Protein AF-A0A353GPU0-F1 (afdb_monomer_lite)

Secondary structure (DSSP, 8-state):
---GGG-EE-HHHHHHHHT--HHHHHHHHHTT-S--EEETTEEEEEHHHHHHHHHHHH----EEEEE-S-HHHHHHHHHHHTTTSEEEEESSHHHHHHHHHHS--SEEEE-S--SSS-HHHHHHHHHHTT----EEEEE----HHHHHHHHHTT-SEEEESS--

Foldseek 3Di:
DPPLQFDKDFLVVLCVVVVHDSVVSVVCVVVVNADWDQDPNTIIDGPNSRVVSVVVVVADAWEEEEEALDVVVLVVVCVVRVVRYHYDYDNALVVVVVDVVVDDGQEYEFEQDGPHDGRVVSVCVVVVVVRPHAYEYEYQDPPPVVVVVVVVVPHPYYHHPPDD

Structure (mmCIF, N/CA/C/O backbone):
data_AF-A0A353GPU0-F1
#
_entry.id   AF-A0A353GPU0-F1
#
loop_
_atom_site.group_PDB
_atom_site.id
_atom_site.type_symbol
_atom_site.label_atom_id
_atom_site.label_alt_id
_atom_site.label_comp_id
_atom_site.label_asym_id
_atom_site.label_entity_id
_atom_site.label_seq_id
_atom_site.pdbx_PDB_ins_code
_atom_site.Cartn_x
_atom_site.Cartn_y
_atom_site.Cartn_z
_atom_site.occupancy
_atom_site.B_iso_or_equiv
_atom_site.auth_seq_id
_atom_site.auth_comp_id
_atom_site.auth_asym_id
_atom_site.auth_atom_id
_atom_site.pdbx_PDB_model_num
ATOM 1 N N . MET A 1 1 ? 23.948 20.623 -24.500 1.00 37.56 1 MET A N 1
ATOM 2 C CA . MET A 1 1 ? 23.689 19.651 -23.417 1.00 37.56 1 MET A CA 1
ATOM 3 C C . MET A 1 1 ? 22.818 18.553 -24.000 1.00 37.56 1 MET A C 1
ATOM 5 O O . MET A 1 1 ? 21.686 18.833 -24.366 1.00 37.56 1 MET A O 1
ATOM 9 N N . VAL A 1 2 ? 23.381 17.366 -24.234 1.00 45.00 2 VAL A N 1
ATOM 10 C CA . VAL A 1 2 ? 22.647 16.237 -24.825 1.00 45.00 2 VAL A CA 1
ATOM 11 C C . VAL A 1 2 ? 21.675 15.715 -23.767 1.00 45.00 2 VAL A C 1
ATOM 13 O O . VAL A 1 2 ? 22.082 15.473 -22.635 1.00 45.00 2 VAL A O 1
ATOM 16 N N . ASN A 1 3 ? 20.392 15.611 -24.113 1.00 48.47 3 ASN A N 1
ATOM 17 C CA . ASN A 1 3 ? 19.339 15.127 -23.222 1.00 48.47 3 ASN A CA 1
ATOM 18 C C . ASN A 1 3 ? 19.666 13.684 -22.790 1.00 48.47 3 ASN A C 1
ATOM 20 O O . ASN A 1 3 ? 19.485 12.752 -23.574 1.00 48.47 3 ASN A O 1
ATOM 24 N N . ALA A 1 4 ? 20.139 13.492 -21.554 1.00 55.22 4 ALA A N 1
ATOM 25 C CA . ALA A 1 4 ? 20.464 12.176 -20.984 1.00 55.22 4 ALA A CA 1
ATOM 26 C C . ALA A 1 4 ? 19.258 11.208 -20.962 1.00 55.22 4 ALA A C 1
ATOM 28 O O . ALA A 1 4 ? 19.411 10.004 -20.795 1.00 55.22 4 ALA A O 1
ATOM 29 N N . SER A 1 5 ? 18.050 11.729 -21.187 1.00 58.12 5 SER A N 1
ATOM 30 C CA . SER A 1 5 ? 16.778 11.005 -21.227 1.00 58.12 5 SER A CA 1
ATOM 31 C C . SER A 1 5 ? 16.620 10.046 -22.416 1.00 58.12 5 SER A C 1
ATOM 33 O O . SER A 1 5 ? 15.720 9.214 -22.390 1.00 58.12 5 SER A O 1
ATOM 35 N N . ASN A 1 6 ? 17.451 10.152 -23.462 1.00 72.44 6 ASN A N 1
ATOM 36 C CA . ASN A 1 6 ? 17.304 9.366 -24.698 1.00 72.44 6 ASN A CA 1
ATOM 37 C C . ASN A 1 6 ? 18.491 8.425 -24.970 1.00 72.44 6 ASN A C 1
ATOM 39 O O . ASN A 1 6 ? 18.752 8.053 -26.114 1.00 72.44 6 ASN A O 1
ATOM 43 N N . GLU A 1 7 ? 19.235 8.076 -23.922 1.00 90.44 7 GLU A N 1
ATOM 44 C CA . GLU A 1 7 ? 20.365 7.154 -23.996 1.00 90.44 7 GLU A CA 1
ATOM 45 C C . GLU A 1 7 ? 19.890 5.747 -24.408 1.00 90.44 7 GLU A C 1
ATOM 47 O O . GLU A 1 7 ? 18.952 5.190 -23.824 1.00 90.44 7 GLU A O 1
ATOM 52 N N . ILE A 1 8 ? 20.517 5.188 -25.447 1.00 94.38 8 ILE A N 1
ATOM 53 C CA . ILE 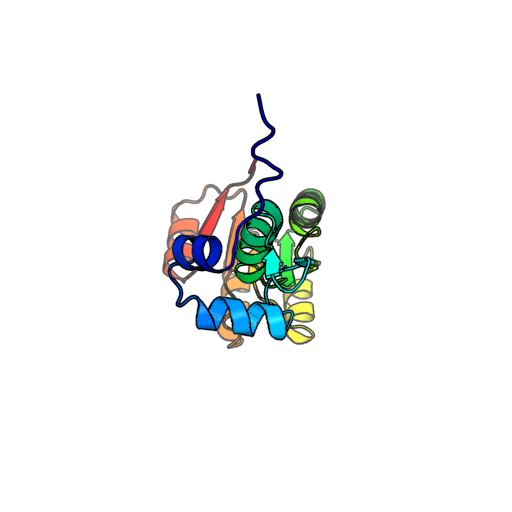A 1 8 ? 20.201 3.859 -25.976 1.00 94.38 8 ILE A CA 1
ATOM 54 C C . ILE A 1 8 ? 21.342 2.911 -25.624 1.00 94.38 8 ILE A C 1
ATOM 56 O O . ILE A 1 8 ? 22.460 3.082 -26.101 1.00 94.38 8 ILE A O 1
ATOM 60 N N . TRP A 1 9 ? 21.020 1.873 -24.864 1.00 96.62 9 TRP A N 1
ATOM 61 C CA . TRP A 1 9 ? 21.943 0.835 -24.440 1.00 96.62 9 TRP A CA 1
ATOM 62 C C . TRP A 1 9 ? 21.914 -0.396 -25.347 1.00 96.62 9 TRP A C 1
ATOM 64 O O . TRP A 1 9 ? 20.924 -0.724 -26.016 1.00 96.62 9 TRP A O 1
ATOM 74 N N . THR A 1 10 ? 23.034 -1.101 -25.340 1.00 96.56 10 THR A N 1
ATOM 75 C CA . THR A 1 10 ? 23.250 -2.439 -25.880 1.00 96.56 10 THR A CA 1
ATOM 76 C C . THR A 1 10 ? 22.887 -3.511 -24.850 1.00 96.56 10 THR A C 1
ATOM 78 O O . THR A 1 10 ? 22.652 -3.235 -23.676 1.00 96.56 10 THR A O 1
ATOM 81 N N . VAL A 1 11 ? 22.873 -4.774 -25.286 1.00 96.81 11 VAL A N 1
ATOM 82 C CA . VAL A 1 11 ? 22.657 -5.928 -24.395 1.00 96.81 11 VAL A CA 1
ATOM 83 C C . VAL A 1 11 ? 23.675 -5.953 -23.248 1.00 96.81 11 VAL A C 1
ATOM 85 O O . VAL A 1 11 ? 23.296 -6.262 -22.123 1.00 96.81 11 VAL A O 1
ATOM 88 N N . ASN A 1 12 ? 24.942 -5.618 -23.519 1.00 96.94 12 ASN A N 1
ATOM 89 C CA . ASN A 1 12 ? 26.010 -5.664 -22.518 1.00 96.94 12 ASN A CA 1
ATOM 90 C C . ASN A 1 12 ? 25.869 -4.551 -21.475 1.00 96.94 12 ASN A C 1
ATOM 92 O O . ASN A 1 12 ? 26.004 -4.827 -20.291 1.00 96.94 12 ASN A O 1
ATOM 96 N N . GLU A 1 13 ? 25.526 -3.331 -21.890 1.00 97.38 13 GLU A N 1
ATOM 97 C CA . GLU A 1 13 ? 25.324 -2.205 -20.964 1.00 97.38 13 GLU A CA 1
ATOM 98 C C . GLU A 1 13 ? 24.108 -2.435 -20.056 1.00 97.38 13 GLU A C 1
ATOM 100 O O . GLU A 1 13 ? 24.180 -2.212 -18.851 1.00 97.38 13 GLU A O 1
ATOM 105 N N . VAL A 1 14 ? 23.006 -2.977 -20.595 1.00 96.44 14 VAL A N 1
ATOM 106 C CA . VAL A 1 14 ? 21.859 -3.395 -19.768 1.00 96.44 14 VAL A CA 1
ATOM 107 C C . VAL A 1 14 ? 22.252 -4.522 -18.814 1.00 96.44 14 VAL A C 1
ATOM 109 O O . VAL A 1 14 ? 21.833 -4.524 -17.660 1.00 96.44 14 VAL A O 1
ATOM 112 N N . ALA A 1 15 ? 23.047 -5.488 -19.275 1.00 97.00 15 ALA A N 1
ATOM 113 C CA . ALA A 1 15 ? 23.511 -6.594 -18.445 1.00 97.00 15 ALA A CA 1
ATOM 114 C C . ALA A 1 15 ? 24.381 -6.106 -17.280 1.00 97.00 15 ALA A C 1
ATOM 116 O O . ALA A 1 15 ? 24.182 -6.543 -16.149 1.00 97.00 15 ALA A O 1
ATOM 117 N N . GLU A 1 16 ? 25.286 -5.165 -17.535 1.00 96.81 16 GLU A N 1
ATOM 118 C CA . GLU A 1 16 ? 26.114 -4.526 -16.515 1.00 96.81 16 GLU A CA 1
ATOM 119 C C . GLU A 1 16 ? 25.263 -3.727 -15.522 1.00 96.81 16 GLU A C 1
ATOM 121 O O . GLU A 1 16 ? 25.370 -3.934 -14.312 1.00 96.81 16 GLU A O 1
ATOM 126 N N . TYR A 1 17 ? 24.343 -2.899 -16.025 1.00 94.38 17 TYR A N 1
ATOM 127 C CA . TYR A 1 17 ? 23.435 -2.100 -15.203 1.00 94.38 17 TYR A CA 1
ATOM 128 C C . TYR A 1 17 ? 22.562 -2.966 -14.282 1.00 94.38 17 TYR A C 1
ATOM 130 O O . TYR A 1 17 ? 22.450 -2.701 -13.085 1.00 94.38 17 TYR A O 1
ATOM 138 N N . LEU A 1 18 ? 21.984 -4.044 -14.819 1.00 92.69 18 LEU A N 1
ATOM 139 C CA . LEU A 1 18 ? 21.139 -4.977 -14.071 1.00 92.69 18 LEU A CA 1
ATOM 140 C C . LEU A 1 18 ? 21.932 -6.009 -13.258 1.00 92.69 18 LEU A C 1
ATOM 142 O O . LEU A 1 18 ? 21.331 -6.777 -12.507 1.00 92.69 18 LEU A O 1
ATOM 146 N N . ARG A 1 19 ? 23.263 -6.053 -13.409 1.00 94.50 19 ARG A N 1
ATOM 147 C CA . ARG A 1 19 ? 24.151 -7.087 -12.851 1.00 94.50 19 ARG A CA 1
ATOM 148 C C . ARG A 1 19 ? 23.702 -8.506 -13.219 1.00 94.50 19 ARG A C 1
ATOM 150 O O . ARG A 1 19 ? 23.650 -9.407 -12.384 1.00 94.50 19 ARG A O 1
ATOM 157 N N . MET A 1 20 ? 23.360 -8.703 -14.489 1.00 93.50 20 MET A N 1
ATOM 158 C CA . MET A 1 20 ? 22.875 -9.964 -15.050 1.00 93.50 20 MET A CA 1
ATOM 159 C C . MET A 1 20 ? 23.815 -10.487 -16.137 1.00 93.50 20 MET A C 1
ATOM 161 O O . MET A 1 20 ? 24.589 -9.749 -16.732 1.00 93.50 20 MET A O 1
ATOM 165 N N . ASN A 1 21 ? 23.711 -11.778 -16.456 1.00 96.38 21 ASN A N 1
ATOM 166 C CA . ASN A 1 21 ? 24.399 -12.334 -17.620 1.00 96.38 21 ASN A CA 1
ATOM 167 C C . ASN A 1 21 ? 23.798 -11.753 -18.929 1.00 96.38 21 ASN A C 1
ATOM 169 O O . ASN A 1 21 ? 22.569 -11.790 -19.075 1.00 96.38 21 ASN A O 1
ATOM 173 N N . PRO A 1 22 ? 24.611 -11.295 -19.907 1.00 97.56 22 PRO A N 1
ATOM 174 C CA . PRO A 1 22 ? 24.127 -10.803 -21.204 1.00 97.56 22 PRO A CA 1
ATOM 175 C C . PRO A 1 22 ? 23.192 -11.770 -21.944 1.00 97.56 22 PRO A C 1
ATOM 177 O O . PRO A 1 22 ? 22.228 -11.342 -22.580 1.00 97.56 22 PRO A O 1
ATOM 180 N N . MET A 1 23 ? 23.407 -13.083 -21.808 1.00 95.62 23 MET A N 1
ATOM 181 C CA . MET A 1 23 ? 22.537 -14.113 -22.385 1.00 95.62 23 MET A CA 1
ATOM 182 C C . MET A 1 23 ? 21.118 -14.059 -21.802 1.00 95.62 23 MET A C 1
ATOM 184 O O . MET A 1 23 ? 20.132 -14.272 -22.510 1.00 95.62 23 MET A O 1
ATOM 188 N N . THR A 1 24 ? 20.987 -13.720 -20.517 1.00 93.69 24 THR A N 1
ATOM 189 C CA . THR A 1 24 ? 19.679 -13.536 -19.884 1.00 93.69 24 THR A CA 1
ATOM 190 C C . THR A 1 24 ? 18.962 -12.324 -20.463 1.00 93.69 24 THR A C 1
ATOM 192 O O . THR A 1 24 ? 17.777 -12.428 -20.774 1.00 93.69 24 THR A O 1
ATOM 195 N N . ILE A 1 25 ? 19.671 -11.211 -20.677 1.00 97.00 25 ILE A N 1
ATOM 196 C CA . ILE A 1 25 ? 19.108 -10.007 -21.305 1.00 97.00 25 ILE A CA 1
ATOM 197 C C . ILE A 1 25 ? 18.649 -10.304 -22.734 1.00 97.00 25 ILE A C 1
ATOM 199 O O . ILE A 1 25 ? 17.524 -9.969 -23.100 1.00 97.00 25 ILE A O 1
ATOM 203 N N . TYR A 1 26 ? 19.471 -11.010 -23.516 1.00 95.56 26 TYR A N 1
ATOM 204 C CA . TYR A 1 26 ? 19.113 -11.434 -24.870 1.00 95.56 26 TYR A CA 1
ATOM 205 C C . TYR A 1 26 ? 17.828 -12.273 -24.886 1.00 95.56 26 TYR A C 1
ATOM 207 O O . TYR A 1 26 ? 16.907 -11.988 -25.654 1.00 95.56 26 TYR A O 1
ATOM 215 N N . ARG A 1 27 ? 17.733 -13.275 -24.002 1.00 96.12 27 ARG A N 1
ATOM 216 C CA . ARG A 1 27 ? 16.548 -14.135 -23.884 1.00 96.12 27 ARG A CA 1
ATOM 217 C C . ARG A 1 27 ? 15.307 -13.345 -23.478 1.00 96.12 27 ARG A C 1
ATOM 219 O O . ARG A 1 27 ? 14.243 -13.559 -24.051 1.00 96.12 27 ARG A O 1
ATOM 226 N N . LEU A 1 28 ? 15.426 -12.438 -22.508 1.00 94.50 28 LEU A N 1
ATOM 227 C CA . LEU A 1 28 ? 14.311 -11.590 -22.084 1.00 94.50 28 LEU A CA 1
ATOM 228 C C . LEU A 1 28 ? 13.820 -10.708 -23.236 1.00 94.50 28 LEU A C 1
ATOM 230 O O . LEU A 1 28 ? 12.610 -10.598 -23.423 1.00 94.50 28 LEU A O 1
ATOM 234 N N . ALA A 1 29 ? 14.730 -10.129 -24.025 1.00 96.12 29 ALA A N 1
ATOM 235 C CA . ALA A 1 29 ? 14.379 -9.298 -25.176 1.00 96.12 29 ALA A CA 1
ATOM 236 C C . ALA A 1 29 ? 13.668 -10.120 -26.261 1.00 96.12 29 ALA A C 1
ATOM 238 O O . ALA A 1 29 ? 12.622 -9.717 -26.763 1.00 96.12 29 ALA A O 1
ATOM 239 N N . GLN A 1 30 ? 14.170 -11.323 -26.555 1.00 95.50 30 GLN A N 1
ATOM 240 C CA . GLN A 1 30 ? 13.541 -12.247 -27.502 1.00 95.50 30 GLN A CA 1
ATOM 241 C C . GLN A 1 30 ? 12.129 -12.672 -27.069 1.00 95.50 30 GLN A C 1
ATOM 243 O O . GLN A 1 30 ? 11.262 -12.864 -27.916 1.00 95.50 30 GLN A O 1
ATOM 248 N N . GLN A 1 31 ? 11.896 -12.805 -25.762 1.00 95.06 31 GLN A N 1
ATOM 249 C CA . GLN A 1 31 ? 10.599 -13.166 -25.181 1.00 95.06 31 GLN A CA 1
ATOM 250 C C . GLN A 1 31 ? 9.671 -11.961 -24.948 1.00 95.06 31 GLN A C 1
ATOM 252 O O . GLN A 1 31 ? 8.578 -12.145 -24.420 1.00 95.06 31 GLN A O 1
ATOM 257 N N . GLY A 1 32 ? 10.098 -10.733 -25.270 1.00 91.75 32 GLY A N 1
ATOM 258 C CA . GLY A 1 32 ? 9.325 -9.514 -24.998 1.00 91.75 32 GLY A CA 1
ATOM 259 C C . GLY A 1 32 ? 9.140 -9.206 -23.505 1.00 91.75 32 GLY A C 1
ATOM 260 O O . GLY A 1 32 ? 8.220 -8.488 -23.129 1.00 91.75 32 GLY A O 1
ATOM 261 N N . ARG A 1 33 ? 9.991 -9.762 -22.633 1.00 91.19 33 ARG A N 1
ATOM 262 C CA . ARG A 1 33 ? 9.894 -9.630 -21.166 1.00 91.19 33 ARG A CA 1
ATOM 263 C C . ARG A 1 33 ? 10.661 -8.440 -20.597 1.00 91.19 33 ARG A C 1
ATOM 265 O O . ARG A 1 33 ? 10.556 -8.172 -19.403 1.00 91.19 33 ARG A O 1
ATOM 272 N N . ILE A 1 34 ? 11.430 -7.756 -21.433 1.00 94.56 34 ILE A N 1
ATOM 273 C CA . ILE A 1 34 ? 12.161 -6.521 -21.144 1.00 94.56 34 ILE A CA 1
ATOM 274 C C . ILE A 1 34 ? 11.926 -5.574 -22.333 1.00 94.56 34 ILE A C 1
ATOM 276 O O . ILE A 1 34 ? 11.913 -6.056 -23.472 1.00 94.56 34 ILE A O 1
ATOM 280 N N . PRO A 1 35 ? 11.693 -4.267 -22.115 1.00 95.50 35 PRO A N 1
ATOM 281 C CA . PRO A 1 35 ? 11.433 -3.334 -23.206 1.00 95.50 35 PRO A CA 1
ATOM 282 C C . PRO A 1 35 ? 12.673 -3.204 -24.090 1.00 95.50 35 PRO A C 1
ATOM 284 O O . PRO A 1 35 ? 13.725 -2.744 -23.651 1.00 95.50 35 PRO A O 1
ATOM 287 N N . ALA A 1 36 ? 12.557 -3.652 -25.336 1.00 96.50 36 ALA A N 1
ATOM 288 C CA . ALA A 1 36 ? 13.657 -3.681 -26.284 1.00 96.50 36 ALA A CA 1
ATOM 289 C C . ALA A 1 36 ? 13.142 -3.471 -27.707 1.00 96.50 36 ALA A C 1
ATOM 291 O O . ALA A 1 36 ? 12.078 -3.960 -28.083 1.00 96.50 36 ALA A O 1
ATOM 292 N N . SER A 1 37 ? 13.936 -2.789 -28.524 1.00 95.50 37 SER A N 1
ATOM 293 C CA . SER A 1 37 ? 13.711 -2.629 -29.960 1.00 95.50 37 SER A CA 1
ATOM 294 C C . SER A 1 37 ? 14.818 -3.331 -30.733 1.00 95.50 37 SER A C 1
ATOM 296 O O . SER A 1 37 ? 15.992 -3.246 -30.368 1.00 95.50 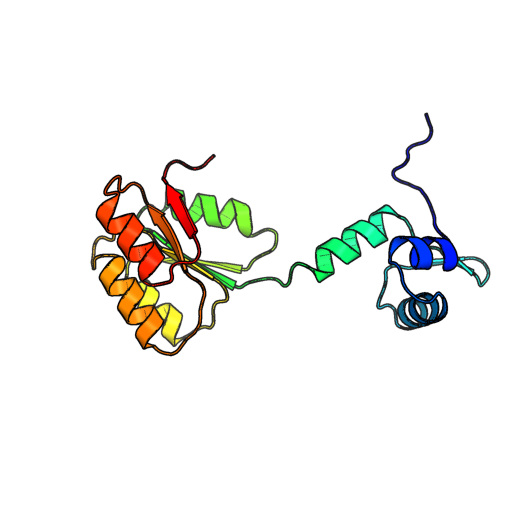37 SER A O 1
ATOM 298 N N . LYS A 1 38 ? 14.471 -4.024 -31.819 1.00 94.62 38 LYS A N 1
ATOM 299 C CA . LYS A 1 38 ? 15.458 -4.659 -32.697 1.00 94.62 38 LYS A CA 1
ATOM 300 C C . LYS A 1 38 ? 15.777 -3.727 -33.863 1.00 94.62 38 LYS A C 1
ATOM 302 O O . LYS A 1 38 ? 14.903 -3.428 -34.669 1.00 94.62 38 LYS A O 1
ATOM 307 N N . VAL A 1 39 ? 17.027 -3.286 -33.960 1.00 93.38 39 VAL A N 1
ATOM 308 C CA . VAL A 1 39 ? 17.515 -2.370 -34.999 1.00 93.38 39 VAL A CA 1
ATOM 309 C C . VAL A 1 39 ? 18.662 -3.045 -35.738 1.00 93.38 39 VAL A C 1
ATOM 311 O O . VAL A 1 39 ? 19.688 -3.354 -35.135 1.00 93.38 39 VAL A O 1
ATOM 314 N N . LEU A 1 40 ? 18.477 -3.306 -37.038 1.00 89.62 40 LEU A N 1
ATOM 315 C CA . LEU A 1 40 ? 19.477 -3.954 -37.906 1.00 89.62 40 LEU A CA 1
ATOM 316 C C . LEU A 1 40 ? 20.068 -5.241 -37.295 1.00 89.62 40 LEU A C 1
ATOM 318 O O . LEU A 1 40 ? 21.274 -5.460 -37.287 1.00 89.62 40 LEU A O 1
ATOM 322 N N . GLY A 1 41 ? 19.210 -6.081 -36.712 1.00 88.19 41 GLY A N 1
ATOM 323 C CA . GLY A 1 41 ? 19.621 -7.340 -36.082 1.00 88.19 41 GLY A CA 1
ATOM 324 C C . GLY A 1 41 ? 20.131 -7.215 -34.642 1.00 88.19 41 GLY A C 1
ATOM 325 O O . GLY A 1 41 ? 20.153 -8.220 -33.933 1.00 88.19 41 GLY A O 1
ATOM 326 N N . CYS A 1 42 ? 20.442 -6.007 -34.169 1.00 94.12 42 CYS A N 1
ATOM 327 C CA . CYS A 1 42 ? 20.902 -5.754 -32.807 1.00 94.12 42 CYS A CA 1
ATOM 328 C C . CYS A 1 42 ? 19.756 -5.326 -31.880 1.00 94.12 42 CYS A C 1
ATOM 330 O O . CYS A 1 42 ? 18.910 -4.518 -32.258 1.00 94.12 42 CYS A O 1
ATOM 332 N N . TRP A 1 43 ? 19.757 -5.804 -30.635 1.00 97.31 43 TRP A N 1
ATOM 333 C CA . TRP A 1 43 ? 18.848 -5.292 -29.608 1.00 97.31 43 TRP A CA 1
ATOM 334 C C . TRP A 1 43 ? 19.316 -3.933 -29.077 1.00 97.31 43 TRP A C 1
ATOM 336 O O . TRP A 1 43 ? 20.516 -3.703 -28.877 1.00 97.31 43 TRP A O 1
ATOM 346 N N . ARG A 1 44 ? 18.358 -3.034 -28.870 1.00 97.06 44 ARG A N 1
ATOM 347 C CA . ARG A 1 44 ? 18.535 -1.686 -28.338 1.00 97.06 44 ARG A CA 1
ATOM 348 C C . ARG A 1 44 ? 17.511 -1.438 -27.245 1.00 97.06 44 ARG A C 1
ATOM 350 O O . ARG A 1 44 ? 16.343 -1.793 -27.399 1.00 97.06 44 ARG A O 1
ATOM 357 N N . PHE A 1 45 ? 17.959 -0.817 -26.166 1.00 96.75 45 PHE A N 1
ATOM 358 C CA . PHE A 1 45 ? 17.164 -0.606 -24.966 1.00 96.75 45 PHE A CA 1
ATOM 359 C C . PHE A 1 45 ? 17.246 0.867 -24.612 1.00 96.75 45 PHE A C 1
ATOM 361 O O . PHE A 1 45 ? 18.336 1.377 -24.372 1.00 96.75 45 PHE A O 1
ATOM 368 N N . LYS A 1 46 ? 16.119 1.577 -24.601 1.00 95.69 46 LYS A N 1
ATOM 369 C CA . LYS A 1 46 ? 16.146 2.945 -24.085 1.00 95.69 46 LYS A CA 1
ATOM 370 C C . LYS A 1 46 ? 16.295 2.874 -22.576 1.00 95.69 46 LYS A C 1
ATOM 372 O O . LYS A 1 46 ? 15.501 2.202 -21.919 1.00 95.69 46 LYS A O 1
ATOM 377 N N . ARG A 1 47 ? 17.267 3.597 -22.028 1.00 93.56 47 ARG A N 1
ATOM 378 C CA . ARG A 1 47 ? 17.517 3.654 -20.585 1.00 93.56 47 ARG A CA 1
ATOM 379 C C . ARG A 1 47 ? 16.242 3.925 -19.785 1.00 93.56 47 ARG A C 1
ATOM 381 O O . ARG A 1 47 ? 15.916 3.172 -18.873 1.00 93.56 47 ARG A O 1
ATOM 388 N N . GLN A 1 48 ? 15.483 4.942 -20.192 1.00 92.00 48 GLN A N 1
ATOM 389 C CA . GLN A 1 48 ? 14.240 5.330 -19.524 1.00 92.00 48 GLN A CA 1
ATOM 390 C C . GLN A 1 48 ? 13.201 4.197 -19.498 1.00 92.00 48 GLN A C 1
ATOM 392 O O . GLN A 1 48 ? 12.481 4.037 -18.513 1.00 92.00 48 GLN A O 1
ATOM 397 N N . GLU A 1 49 ? 13.119 3.393 -20.560 1.00 93.62 49 GLU A N 1
ATOM 398 C CA . GLU A 1 49 ? 12.194 2.259 -20.619 1.00 93.62 49 GLU A CA 1
ATOM 399 C C . GLU A 1 49 ? 12.647 1.136 -19.673 1.00 93.62 49 GLU A C 1
ATOM 401 O O . GLU A 1 49 ? 11.808 0.553 -18.991 1.00 93.62 49 GLU A O 1
ATOM 406 N N . ILE A 1 50 ? 13.957 0.880 -19.560 1.00 93.81 50 ILE A N 1
ATOM 407 C CA . ILE A 1 50 ? 14.520 -0.113 -18.628 1.00 93.81 50 ILE A CA 1
ATOM 408 C C . ILE A 1 50 ? 14.303 0.302 -17.173 1.00 93.81 50 ILE A C 1
ATOM 410 O O . ILE A 1 50 ? 13.830 -0.505 -16.376 1.00 93.81 50 ILE A O 1
ATOM 414 N N . GLU A 1 51 ? 14.586 1.558 -16.828 1.00 90.94 51 GLU A N 1
ATOM 415 C CA . GLU A 1 51 ? 14.353 2.101 -15.483 1.00 90.94 51 GLU A CA 1
ATOM 416 C C . GLU A 1 51 ? 12.857 2.063 -15.117 1.00 90.94 51 GLU A C 1
ATOM 418 O O . GLU A 1 51 ? 12.480 1.647 -14.015 1.00 90.94 51 GLU A O 1
ATOM 423 N N . SER A 1 52 ? 11.982 2.409 -16.068 1.00 85.62 52 SER A N 1
ATOM 424 C CA . SER A 1 52 ? 10.528 2.324 -15.880 1.00 85.62 52 SER A CA 1
ATOM 425 C C . SER A 1 52 ? 10.059 0.879 -15.716 1.00 85.62 52 SER A C 1
ATOM 427 O O . SER A 1 52 ? 9.207 0.601 -14.877 1.00 85.62 52 SER A O 1
ATOM 429 N N . TRP A 1 53 ? 10.626 -0.055 -16.478 1.00 89.50 53 TRP A N 1
ATOM 430 C CA . TRP A 1 53 ? 10.317 -1.482 -16.398 1.00 89.50 53 TRP A CA 1
ATOM 431 C C . TRP A 1 53 ? 10.774 -2.116 -15.084 1.00 89.50 53 TRP A C 1
ATOM 433 O O . TRP A 1 53 ? 10.016 -2.884 -14.494 1.00 89.50 53 TRP A O 1
ATOM 443 N N . LEU A 1 54 ? 11.962 -1.762 -14.586 1.00 85.94 54 LEU A N 1
ATOM 444 C CA . LEU A 1 54 ? 12.424 -2.180 -13.260 1.00 85.94 54 LEU A CA 1
ATOM 445 C C . LEU A 1 54 ? 11.476 -1.695 -12.168 1.00 8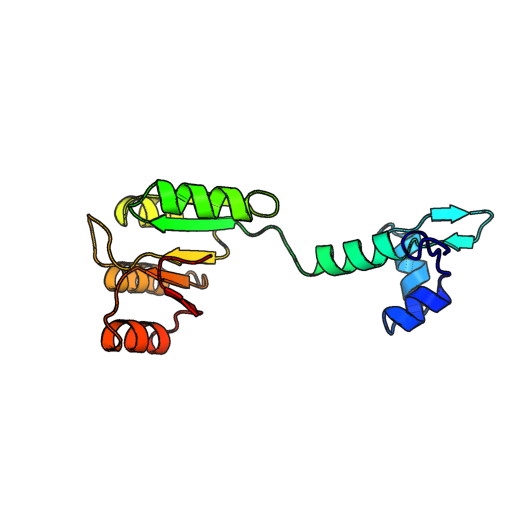5.94 54 LEU A C 1
ATOM 447 O O . LEU A 1 54 ? 11.049 -2.476 -11.319 1.00 85.94 54 LEU A O 1
ATOM 451 N N . THR A 1 55 ? 11.109 -0.414 -12.231 1.00 80.06 55 THR A N 1
ATOM 452 C CA . THR A 1 55 ? 10.138 0.172 -11.306 1.00 80.06 55 THR A CA 1
ATOM 453 C C . THR A 1 55 ? 8.796 -0.557 -11.408 1.00 80.06 55 THR A C 1
ATOM 455 O O . THR A 1 55 ? 8.223 -0.941 -10.397 1.00 80.06 55 THR A O 1
ATOM 458 N N . ALA A 1 56 ? 8.304 -0.830 -12.617 1.00 72.12 56 ALA A N 1
ATOM 459 C CA . ALA A 1 56 ? 7.041 -1.535 -12.826 1.00 72.12 56 ALA A CA 1
ATOM 460 C C . ALA A 1 56 ? 7.059 -2.978 -12.293 1.00 72.12 56 ALA A C 1
ATOM 462 O O . ALA A 1 56 ? 6.043 -3.449 -11.791 1.00 72.12 56 ALA A O 1
ATOM 463 N N . GLN A 1 57 ? 8.197 -3.679 -12.343 1.00 66.81 57 GLN A N 1
ATOM 464 C CA . GLN A 1 57 ? 8.315 -5.015 -11.748 1.00 66.81 57 GLN A CA 1
ATOM 465 C C . GLN A 1 57 ? 8.287 -5.011 -10.218 1.00 66.81 57 GLN A C 1
ATOM 467 O O . GLN A 1 57 ? 7.877 -6.009 -9.627 1.00 66.81 57 GLN A O 1
ATOM 472 N N . GLN A 1 58 ? 8.687 -3.912 -9.575 1.00 62.44 58 GLN A N 1
ATOM 473 C CA . GLN A 1 58 ? 8.591 -3.771 -8.120 1.00 62.44 58 GLN A CA 1
ATOM 474 C C . GLN A 1 58 ? 7.159 -3.495 -7.637 1.00 62.44 58 GLN A C 1
ATOM 476 O O . GLN A 1 58 ? 6.851 -3.765 -6.479 1.00 62.44 58 GLN A O 1
ATOM 481 N N . PHE A 1 59 ? 6.268 -3.008 -8.507 1.00 57.50 59 PHE A N 1
ATOM 482 C CA . PHE A 1 59 ? 4.908 -2.615 -8.139 1.00 57.50 59 PHE A CA 1
ATOM 483 C C . PHE A 1 59 ? 3.861 -3.455 -8.874 1.00 57.50 59 PHE A C 1
ATOM 485 O O . PHE A 1 59 ? 3.445 -3.134 -9.984 1.00 57.50 59 PHE A O 1
ATOM 492 N N . GLN A 1 60 ? 3.375 -4.512 -8.221 1.00 67.56 60 GLN A N 1
ATOM 493 C CA . GLN A 1 60 ? 2.126 -5.151 -8.636 1.00 67.56 60 GLN A CA 1
ATOM 494 C C . GLN A 1 60 ? 0.941 -4.259 -8.226 1.00 67.56 60 GLN A C 1
ATOM 496 O O . GLN A 1 60 ? 0.944 -3.747 -7.101 1.00 67.56 60 GLN A O 1
ATOM 501 N N . PRO A 1 61 ? -0.073 -4.051 -9.090 1.00 70.12 61 PRO A N 1
ATOM 502 C CA . PRO A 1 61 ? -1.274 -3.311 -8.723 1.00 70.12 61 PRO A CA 1
ATOM 503 C C . PRO A 1 61 ? -1.966 -3.950 -7.513 1.00 70.12 61 PRO A C 1
ATOM 505 O O . PRO A 1 61 ? -2.648 -4.965 -7.625 1.00 70.12 61 PRO A O 1
ATOM 508 N N . SER A 1 62 ? -1.776 -3.355 -6.338 1.00 86.81 62 SER A N 1
ATOM 509 C CA . SER A 1 62 ? -2.477 -3.752 -5.118 1.00 86.81 62 SER A CA 1
ATOM 510 C C . SER A 1 62 ? -3.934 -3.299 -5.128 1.00 86.81 62 SER A C 1
ATOM 512 O O . SER A 1 62 ? -4.262 -2.205 -5.600 1.00 86.81 62 SER A O 1
ATOM 514 N N . LYS A 1 63 ? -4.805 -4.123 -4.545 1.00 95.25 63 LYS A N 1
ATOM 515 C CA . LYS A 1 63 ? -6.147 -3.722 -4.136 1.00 95.25 63 LYS A CA 1
ATOM 516 C C . LYS A 1 63 ? -6.116 -3.287 -2.673 1.00 95.25 63 LYS A C 1
ATOM 518 O O . LYS A 1 63 ? -5.747 -4.073 -1.802 1.00 95.25 63 LYS A O 1
ATOM 523 N N . ILE A 1 64 ? -6.463 -2.034 -2.423 1.00 96.69 64 ILE A N 1
ATOM 524 C CA . ILE A 1 64 ? -6.309 -1.347 -1.141 1.00 96.69 64 ILE A CA 1
ATOM 525 C C . ILE A 1 64 ? -7.699 -1.029 -0.594 1.00 96.69 64 ILE A C 1
ATOM 527 O O . ILE A 1 64 ? -8.543 -0.514 -1.330 1.00 96.69 64 ILE A O 1
ATOM 531 N N . LEU A 1 65 ? -7.928 -1.350 0.676 1.00 97.81 65 LEU A N 1
ATOM 532 C CA . LEU A 1 65 ? -9.117 -0.938 1.416 1.00 97.81 65 LEU A CA 1
ATOM 533 C C . LEU A 1 65 ? -8.756 0.258 2.296 1.00 97.81 65 LEU A C 1
ATOM 535 O O . LEU A 1 65 ? -7.756 0.208 3.004 1.00 97.81 65 LEU A O 1
ATOM 539 N N . VAL A 1 66 ? -9.557 1.313 2.253 1.00 97.56 66 VAL A N 1
ATOM 540 C CA . VAL A 1 66 ? -9.448 2.485 3.125 1.00 97.56 66 VAL A CA 1
ATOM 541 C C . VAL A 1 66 ? -10.702 2.533 3.983 1.00 97.56 66 VAL A C 1
ATOM 543 O O . VAL A 1 66 ? -11.800 2.528 3.431 1.00 97.56 66 VAL A O 1
ATOM 546 N N . ILE A 1 67 ? -10.526 2.543 5.299 1.00 97.50 67 ILE A N 1
ATOM 547 C CA . ILE A 1 67 ? -11.596 2.538 6.297 1.00 97.50 67 ILE A CA 1
ATOM 548 C C . ILE A 1 67 ? -11.470 3.836 7.088 1.00 97.50 67 ILE A C 1
ATOM 550 O O . ILE A 1 67 ? -10.577 3.955 7.929 1.00 97.50 67 ILE A O 1
ATOM 554 N N . ASP A 1 68 ? -12.311 4.809 6.761 1.00 95.75 68 ASP A N 1
ATOM 555 C CA . ASP A 1 68 ? -12.259 6.164 7.311 1.00 95.75 68 ASP A CA 1
ATOM 556 C C . ASP A 1 68 ? -13.646 6.794 7.191 1.00 95.75 68 ASP A C 1
ATOM 558 O O . ASP A 1 68 ? -14.227 6.758 6.106 1.00 95.75 68 ASP A O 1
ATOM 562 N N . ASP A 1 69 ? -14.178 7.343 8.278 1.00 95.62 69 ASP A N 1
ATOM 563 C CA . ASP A 1 69 ? -15.500 7.973 8.291 1.00 95.62 69 ASP A CA 1
ATOM 564 C C . ASP A 1 69 ? -15.497 9.368 7.653 1.00 95.62 69 ASP A C 1
ATOM 566 O O . ASP A 1 69 ? -16.558 9.900 7.328 1.00 95.62 69 ASP A O 1
ATOM 570 N N . ASP A 1 70 ? -14.313 9.946 7.418 1.00 94.69 70 ASP A N 1
ATOM 571 C CA . ASP A 1 70 ? -14.166 11.178 6.661 1.00 94.69 70 ASP A CA 1
ATOM 572 C C . ASP A 1 70 ? -14.053 10.887 5.145 1.00 94.69 70 ASP A C 1
ATOM 574 O O . ASP A 1 70 ? -12.990 10.474 4.645 1.00 94.69 70 ASP A O 1
ATOM 578 N N . PRO A 1 71 ? -15.102 11.176 4.344 1.00 92.88 71 PRO A N 1
ATOM 579 C CA . PRO A 1 71 ? -15.071 10.958 2.899 1.00 92.88 71 PRO A CA 1
ATOM 580 C C . PRO A 1 71 ? -14.006 11.816 2.197 1.00 92.88 71 PRO A C 1
ATOM 582 O O . PRO A 1 71 ? -13.545 11.475 1.097 1.00 92.88 71 PRO A O 1
ATOM 585 N N . PHE A 1 72 ? -13.564 12.922 2.805 1.00 92.75 72 PHE A N 1
ATOM 586 C CA . PHE A 1 72 ? -12.460 13.724 2.289 1.00 92.75 72 PHE A CA 1
ATOM 587 C C . PHE A 1 72 ? -11.126 12.975 2.394 1.00 92.75 72 PHE A C 1
ATOM 589 O O . PHE A 1 72 ? -10.354 12.960 1.430 1.00 92.75 72 PHE A O 1
ATOM 596 N N . ILE A 1 73 ? -10.865 12.287 3.507 1.00 91.81 73 ILE A N 1
ATOM 597 C CA . ILE A 1 73 ? -9.667 11.451 3.661 1.00 91.81 73 ILE A CA 1
ATOM 598 C C . ILE A 1 73 ? -9.723 10.266 2.697 1.00 91.81 73 ILE A C 1
ATOM 600 O O . ILE A 1 73 ? -8.768 10.038 1.943 1.00 91.81 73 ILE A O 1
ATOM 604 N N . GLY A 1 74 ? -10.862 9.569 2.645 1.00 93.25 74 GLY A N 1
ATOM 605 C CA . GLY A 1 74 ? -11.078 8.459 1.719 1.00 93.25 74 GLY A CA 1
ATOM 606 C C . GLY A 1 74 ? -10.829 8.861 0.261 1.00 93.25 74 GLY A C 1
ATOM 607 O O . GLY A 1 74 ? -10.073 8.199 -0.459 1.00 93.25 74 GLY A O 1
ATOM 608 N N . SER A 1 75 ? -11.399 9.987 -0.176 1.00 93.31 75 SER A N 1
ATOM 609 C CA . SER A 1 75 ? -11.206 10.509 -1.535 1.00 93.31 75 SER A CA 1
ATOM 610 C C . SER A 1 75 ? -9.775 10.986 -1.798 1.00 93.31 75 SER A C 1
ATOM 612 O O . SER A 1 75 ? -9.246 10.727 -2.881 1.00 93.31 75 SER A O 1
ATOM 614 N N . THR A 1 76 ? -9.106 11.599 -0.820 1.00 93.50 76 THR A N 1
ATOM 615 C CA . THR A 1 76 ? -7.701 12.024 -0.927 1.00 93.50 76 THR A CA 1
ATOM 616 C C . THR A 1 76 ? -6.777 10.830 -1.162 1.00 93.50 76 THR A C 1
ATOM 618 O O . THR A 1 76 ? -6.016 10.817 -2.135 1.00 93.50 76 THR A O 1
ATOM 621 N N . ILE A 1 77 ? -6.893 9.782 -0.341 1.00 93.00 77 ILE A N 1
ATOM 622 C CA . ILE A 1 77 ? -6.094 8.555 -0.484 1.00 93.00 77 ILE A CA 1
ATOM 623 C C . ILE A 1 77 ? -6.413 7.865 -1.814 1.00 93.00 77 ILE A C 1
ATOM 625 O O . ILE A 1 77 ? -5.507 7.470 -2.556 1.00 93.00 77 ILE A O 1
ATOM 629 N N . LYS A 1 78 ? -7.700 7.763 -2.165 1.00 94.75 78 LYS A N 1
ATOM 630 C CA . LYS A 1 78 ? -8.134 7.197 -3.445 1.00 94.75 78 LYS A CA 1
ATOM 631 C C . LYS A 1 78 ? -7.509 7.940 -4.620 1.00 94.75 78 LYS A C 1
ATOM 633 O O . LYS A 1 78 ? -6.940 7.291 -5.496 1.00 94.75 78 LYS A O 1
ATOM 638 N N . ASN A 1 79 ? -7.546 9.268 -4.635 1.00 93.56 79 ASN A N 1
ATOM 639 C CA . ASN A 1 79 ? -6.970 10.078 -5.708 1.00 93.56 79 ASN A CA 1
ATOM 640 C C . ASN A 1 79 ? -5.447 9.914 -5.811 1.00 93.56 79 ASN A C 1
ATOM 642 O O . ASN A 1 79 ? -4.917 9.812 -6.921 1.00 93.56 79 ASN A O 1
ATOM 646 N N . ALA A 1 80 ? -4.750 9.828 -4.676 1.00 91.31 80 ALA A N 1
ATOM 647 C CA . ALA A 1 80 ? -3.304 9.630 -4.641 1.00 91.31 80 ALA A CA 1
ATOM 648 C C . ALA A 1 80 ? -2.879 8.266 -5.219 1.00 91.31 80 ALA A C 1
ATOM 650 O O . ALA A 1 80 ? -1.873 8.173 -5.927 1.00 91.31 80 ALA A O 1
ATOM 651 N N . LEU A 1 81 ? -3.654 7.208 -4.957 1.00 91.75 81 LEU A N 1
ATOM 652 C CA . LEU A 1 81 ? -3.250 5.828 -5.246 1.00 91.75 81 LEU A CA 1
ATOM 653 C C . LEU A 1 81 ? -3.890 5.229 -6.512 1.00 91.75 81 LEU A C 1
ATOM 655 O O . LEU A 1 81 ? -3.320 4.309 -7.105 1.00 91.75 81 LEU A O 1
ATOM 659 N N . SER A 1 82 ? -5.019 5.764 -6.991 1.00 92.25 82 SER A N 1
ATOM 660 C CA . SER A 1 82 ? -5.796 5.168 -8.100 1.00 92.25 82 SER A CA 1
ATOM 661 C C . SER A 1 82 ? -5.062 5.111 -9.444 1.00 92.25 82 SER A C 1
ATOM 663 O O . SER A 1 82 ? -5.466 4.365 -10.330 1.00 92.25 82 SER A O 1
ATOM 665 N N . LYS A 1 83 ? -3.957 5.852 -9.620 1.00 87.31 83 LYS A N 1
ATOM 666 C CA . LYS A 1 83 ? -3.123 5.752 -10.835 1.00 87.31 83 LYS A CA 1
ATOM 667 C C . LYS A 1 83 ? -2.441 4.387 -10.985 1.00 87.31 83 LYS A C 1
ATOM 669 O O . LYS A 1 83 ? -2.076 4.021 -12.098 1.00 87.31 83 LYS A O 1
ATOM 674 N N . LYS A 1 84 ? -2.205 3.675 -9.878 1.00 85.31 84 LYS A N 1
ATOM 675 C CA . LYS A 1 84 ? -1.436 2.417 -9.846 1.00 85.31 84 LYS A CA 1
ATOM 676 C C . LYS A 1 84 ? -2.135 1.287 -9.084 1.00 85.31 84 LYS A C 1
ATOM 678 O O . LYS A 1 84 ? -1.721 0.136 -9.199 1.00 85.31 84 LYS A O 1
ATOM 683 N N . HIS A 1 85 ? -3.173 1.602 -8.314 1.00 92.00 85 HIS A N 1
ATOM 684 C CA . HIS A 1 85 ? -3.841 0.678 -7.403 1.00 92.00 85 HIS A CA 1
ATOM 685 C C . HIS A 1 85 ? -5.355 0.716 -7.585 1.00 92.00 85 HIS A C 1
ATOM 687 O O . HIS A 1 85 ? -5.920 1.716 -8.020 1.00 92.00 85 HIS A O 1
ATOM 693 N N . THR A 1 86 ? -6.024 -0.371 -7.206 1.00 95.00 86 THR A N 1
ATOM 694 C CA . THR A 1 86 ? -7.482 -0.363 -7.040 1.00 95.00 86 THR A CA 1
ATOM 695 C C . THR A 1 86 ? -7.787 0.028 -5.603 1.00 95.00 86 THR A C 1
ATOM 697 O O . THR A 1 86 ? -7.387 -0.693 -4.695 1.00 95.00 86 THR A O 1
ATOM 700 N N . VAL A 1 87 ? -8.487 1.138 -5.384 1.00 96.81 87 VAL A N 1
ATOM 701 C CA . VAL A 1 87 ? -8.814 1.616 -4.033 1.00 96.81 87 VAL A CA 1
ATOM 702 C C . VAL A 1 87 ? -10.315 1.509 -3.792 1.00 96.81 87 VAL A C 1
ATOM 704 O O . VAL A 1 87 ? -11.113 2.049 -4.563 1.00 96.81 87 VAL A O 1
ATOM 707 N N . VAL A 1 88 ? -10.683 0.820 -2.716 1.00 97.69 88 VAL A N 1
ATOM 708 C CA . VAL A 1 88 ? -12.045 0.760 -2.178 1.00 97.69 88 VAL A CA 1
ATOM 709 C C . VAL A 1 88 ? -12.053 1.546 -0.874 1.00 97.69 88 VAL A C 1
ATOM 711 O O . VAL A 1 88 ? -11.191 1.329 -0.030 1.00 97.69 88 VAL A O 1
ATOM 714 N N . THR A 1 89 ? -12.996 2.468 -0.734 1.00 97.75 89 THR A N 1
ATOM 715 C CA . THR A 1 89 ? -13.194 3.287 0.466 1.00 97.75 89 THR A CA 1
ATOM 716 C C . THR A 1 89 ? -14.499 2.864 1.120 1.00 97.75 89 THR A C 1
ATOM 718 O O . THR A 1 89 ? -15.475 2.652 0.401 1.00 97.75 89 THR A O 1
ATOM 721 N N . VAL A 1 90 ? -14.501 2.741 2.439 1.00 97.94 90 VAL A N 1
ATOM 722 C CA . VAL A 1 90 ? -15.673 2.437 3.267 1.00 97.94 90 VAL A CA 1
ATOM 723 C C . VAL A 1 90 ? -15.652 3.357 4.484 1.00 97.94 90 VAL A C 1
ATOM 725 O O . VAL A 1 90 ? -14.572 3.705 4.964 1.00 97.94 90 VAL A O 1
ATOM 728 N N . GLU A 1 91 ? -16.826 3.737 4.976 1.00 97.25 91 GLU A N 1
ATOM 729 C CA . GLU A 1 91 ? -16.957 4.770 6.023 1.00 97.25 91 GLU A CA 1
ATOM 730 C C . GLU A 1 91 ? -17.262 4.181 7.407 1.00 97.25 91 GLU A C 1
ATOM 732 O O . GLU A 1 91 ? -17.261 4.879 8.417 1.00 97.25 91 GLU A O 1
ATOM 737 N N . THR A 1 92 ? -17.524 2.874 7.470 1.00 97.38 92 THR A N 1
ATOM 738 C CA . THR A 1 92 ? -17.910 2.184 8.705 1.00 97.38 92 THR A CA 1
ATOM 739 C C . THR A 1 92 ? -17.197 0.849 8.849 1.00 97.38 92 THR A C 1
ATOM 741 O O . THR A 1 92 ? -16.802 0.199 7.871 1.00 97.38 92 THR A O 1
ATOM 744 N N . ALA A 1 93 ? -17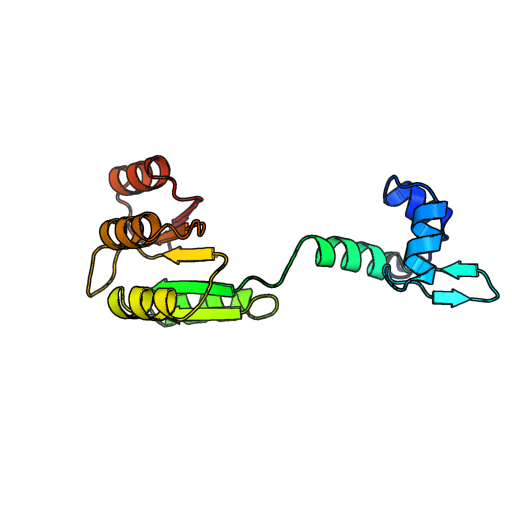.062 0.392 10.087 1.00 97.12 93 ALA A N 1
ATOM 745 C CA . ALA A 1 93 ? -16.464 -0.892 10.385 1.00 97.12 93 ALA A CA 1
ATOM 746 C C . ALA A 1 93 ? -17.314 -2.073 9.884 1.00 97.12 93 ALA A C 1
ATOM 748 O O . ALA A 1 93 ? -16.767 -3.074 9.413 1.00 97.12 93 ALA A O 1
ATOM 749 N N . HIS A 1 94 ? -18.644 -1.967 9.944 1.00 96.81 94 HIS A N 1
ATOM 750 C CA . HIS A 1 94 ? -19.549 -2.989 9.404 1.00 96.81 94 HIS A CA 1
ATOM 751 C C . HIS A 1 94 ? -19.416 -3.134 7.883 1.00 96.81 94 HIS A C 1
ATOM 753 O O . HIS A 1 94 ? -19.380 -4.257 7.365 1.00 96.81 94 HIS A O 1
ATOM 759 N N . GLU A 1 95 ? -19.296 -2.020 7.159 1.00 97.38 95 GLU A N 1
ATOM 760 C CA . GLU A 1 95 ? -19.055 -2.040 5.716 1.00 97.38 95 GLU A CA 1
ATOM 761 C C . GLU A 1 95 ? -17.685 -2.654 5.397 1.00 97.38 95 GLU A C 1
ATOM 763 O O . GLU A 1 95 ? -17.586 -3.517 4.521 1.00 97.38 95 GLU A O 1
ATOM 768 N N . ALA A 1 96 ? -16.647 -2.302 6.166 1.00 96.88 96 ALA A N 1
ATOM 769 C CA . ALA A 1 96 ? -15.318 -2.889 6.022 1.00 96.88 96 ALA A CA 1
ATOM 770 C C . ALA A 1 96 ? -15.336 -4.417 6.157 1.00 96.88 96 ALA A C 1
ATOM 772 O O . ALA A 1 96 ? -14.778 -5.117 5.310 1.00 96.88 96 ALA A O 1
ATOM 773 N N . ILE A 1 97 ? -16.007 -4.947 7.184 1.00 95.75 97 ILE A N 1
ATOM 774 C CA . ILE A 1 97 ? -16.153 -6.395 7.392 1.00 95.75 97 ILE A CA 1
ATOM 775 C C . ILE A 1 97 ? -16.870 -7.036 6.197 1.00 95.75 97 ILE A C 1
ATOM 777 O O . ILE A 1 97 ? -16.362 -8.005 5.629 1.00 95.75 97 ILE A O 1
ATOM 781 N N . SER A 1 98 ? -17.991 -6.453 5.766 1.00 95.69 98 SER A N 1
ATOM 782 C CA . SER A 1 98 ? -18.790 -6.958 4.640 1.00 95.69 98 SER A CA 1
ATOM 783 C C . SER A 1 98 ? -17.973 -7.028 3.342 1.00 95.69 98 SER A C 1
ATOM 785 O O . SER A 1 98 ? -17.989 -8.025 2.616 1.00 95.69 98 SER A O 1
ATOM 787 N N . VAL A 1 99 ? -17.190 -5.987 3.057 1.00 96.31 99 VAL A N 1
ATOM 788 C CA . VAL A 1 99 ? -16.330 -5.913 1.868 1.00 96.31 99 VAL A CA 1
ATOM 789 C C . VAL A 1 99 ? -15.159 -6.899 1.953 1.00 96.31 99 VAL A C 1
ATOM 791 O O . VAL A 1 99 ? -14.812 -7.532 0.950 1.00 96.31 99 VAL A O 1
ATOM 794 N N . LEU A 1 100 ? -14.572 -7.078 3.139 1.00 95.44 100 LEU A N 1
ATOM 795 C CA . LEU A 1 100 ? -13.494 -8.040 3.378 1.00 95.44 100 LEU A CA 1
ATOM 796 C C . LEU A 1 100 ? -13.953 -9.493 3.228 1.00 95.44 100 LEU A C 1
ATOM 798 O O . LEU A 1 100 ? -13.126 -10.358 2.934 1.00 95.44 100 LEU A O 1
ATOM 802 N N . GLU A 1 101 ? -15.228 -9.804 3.450 1.00 92.81 101 GLU A N 1
ATOM 803 C CA . GLU A 1 101 ? -15.792 -11.138 3.210 1.00 92.81 101 GLU A CA 1
ATOM 804 C C . GLU A 1 101 ? -15.943 -11.440 1.717 1.00 92.81 101 GLU A C 1
ATOM 806 O O . GLU A 1 101 ? -15.593 -12.536 1.276 1.00 92.81 101 GLU A O 1
ATOM 811 N N . GLY A 1 102 ? -16.394 -10.463 0.926 1.00 90.69 102 GLY A N 1
ATOM 812 C CA . GLY A 1 102 ? -16.639 -10.648 -0.506 1.00 90.69 102 GLY A CA 1
ATOM 813 C C . GLY A 1 102 ? -15.403 -10.523 -1.402 1.00 90.69 102 GLY A C 1
ATOM 814 O O . GLY A 1 102 ? -15.438 -10.952 -2.556 1.00 90.69 102 GLY A O 1
ATOM 815 N N . GLN A 1 103 ? -14.319 -9.894 -0.932 1.00 90.81 103 GLN A N 1
ATOM 816 C CA . GLN A 1 103 ? -13.194 -9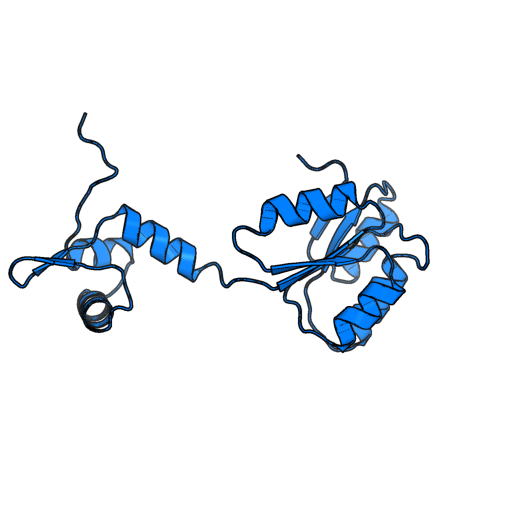.499 -1.787 1.00 90.81 103 GLN A CA 1
ATOM 817 C C . GLN A 1 103 ? -11.836 -9.651 -1.084 1.00 90.81 103 GLN A C 1
ATOM 819 O O . GLN A 1 103 ? -11.719 -9.541 0.133 1.00 90.81 103 GLN A O 1
ATOM 824 N N . LYS A 1 104 ? -10.773 -9.875 -1.870 1.00 92.44 104 LYS A N 1
ATOM 825 C CA . LYS A 1 104 ? -9.387 -9.900 -1.371 1.00 92.44 104 LYS A CA 1
ATOM 826 C C . LYS A 1 104 ? -8.739 -8.523 -1.481 1.00 92.44 104 LYS A C 1
ATOM 828 O O . LYS A 1 104 ? -8.905 -7.846 -2.495 1.00 92.44 104 LYS A O 1
ATOM 833 N N . PHE A 1 105 ? -7.943 -8.177 -0.475 1.00 95.56 105 PHE A N 1
ATOM 834 C CA . PHE A 1 105 ? -7.154 -6.950 -0.411 1.00 95.56 105 PHE A CA 1
ATOM 835 C C . PHE A 1 105 ? -5.696 -7.271 -0.096 1.00 95.56 105 PHE A C 1
ATOM 837 O O . PHE A 1 105 ? -5.389 -8.298 0.506 1.00 95.56 105 PHE A O 1
ATOM 844 N N . ASN A 1 106 ? -4.805 -6.388 -0.532 1.00 94.31 106 ASN A N 1
ATOM 845 C CA . ASN A 1 106 ? -3.365 -6.483 -0.321 1.00 94.31 106 ASN A CA 1
ATOM 846 C C . ASN A 1 106 ? -2.873 -5.547 0.788 1.00 94.31 106 ASN A C 1
ATOM 848 O O . ASN A 1 106 ? -1.764 -5.740 1.268 1.00 94.31 106 ASN A O 1
ATOM 852 N N . LEU A 1 107 ? -3.663 -4.533 1.151 1.00 94.75 107 LEU A N 1
ATOM 853 C CA . LEU A 1 107 ? -3.347 -3.536 2.171 1.00 94.75 107 LEU A CA 1
ATOM 854 C C . LEU A 1 107 ? -4.645 -2.929 2.711 1.00 94.75 107 LEU A C 1
ATOM 856 O O . LEU A 1 107 ? -5.590 -2.720 1.943 1.00 94.75 107 LEU A O 1
ATOM 860 N N . ILE A 1 108 ? -4.662 -2.622 4.006 1.00 96.75 108 ILE A N 1
ATOM 861 C CA . ILE A 1 108 ? -5.738 -1.879 4.664 1.00 96.75 108 ILE A CA 1
ATOM 862 C C . ILE A 1 108 ? -5.160 -0.596 5.261 1.00 96.75 108 ILE A C 1
ATOM 864 O O . ILE A 1 108 ? -4.177 -0.650 5.998 1.00 96.75 108 ILE A O 1
ATOM 868 N N . TYR A 1 109 ? -5.790 0.535 4.966 1.00 96.69 109 TYR A N 1
ATOM 869 C CA . TYR A 1 109 ? -5.665 1.767 5.735 1.00 96.69 109 TYR A CA 1
ATOM 870 C C . TYR A 1 109 ? -6.837 1.856 6.706 1.00 96.69 109 TYR A C 1
ATOM 872 O O . TYR A 1 109 ? -7.985 1.734 6.282 1.00 96.69 109 TYR A O 1
ATOM 880 N N . LEU A 1 110 ? -6.542 2.022 7.992 1.00 96.56 110 LEU A N 1
ATOM 881 C CA . LEU A 1 110 ? -7.524 1.970 9.072 1.00 96.56 110 LEU A CA 1
ATOM 882 C C . LEU A 1 110 ? -7.451 3.234 9.932 1.00 96.56 110 LEU A C 1
ATOM 884 O O . LEU A 1 110 ? -6.412 3.474 10.551 1.00 96.56 110 LEU A O 1
ATOM 888 N N . ASP A 1 111 ? -8.548 3.982 10.037 1.00 95.12 111 ASP A N 1
ATOM 889 C CA . ASP A 1 111 ? -8.720 4.932 11.139 1.00 95.12 111 ASP A CA 1
ATOM 890 C C . ASP A 1 111 ? -9.117 4.215 12.435 1.00 95.12 111 ASP A C 1
ATOM 892 O O . ASP A 1 111 ? -9.799 3.188 12.440 1.00 95.12 111 ASP A O 1
ATOM 896 N N . LEU A 1 112 ? -8.650 4.752 13.560 1.00 93.19 112 LEU A N 1
ATOM 897 C CA . LEU A 1 112 ? -8.986 4.268 14.894 1.00 93.19 112 LEU A CA 1
ATOM 898 C C . LEU A 1 112 ? -10.312 4.819 15.416 1.00 93.19 112 LEU A C 1
ATOM 900 O O . LEU A 1 112 ? -10.908 4.200 16.299 1.00 93.19 112 LEU A O 1
ATOM 904 N N . SER A 1 113 ? -10.760 5.954 14.880 1.00 91.19 113 SER A N 1
ATOM 905 C CA . SER A 1 113 ? -12.026 6.587 15.249 1.00 91.19 113 SER A CA 1
ATOM 906 C C . SER A 1 113 ? -13.048 6.321 14.149 1.00 91.19 113 SER A C 1
ATOM 908 O O . SER A 1 113 ? -13.022 6.992 13.132 1.00 91.19 113 SER A O 1
ATOM 910 N N . LEU A 1 114 ? -13.917 5.325 14.333 1.00 93.25 114 LEU A N 1
ATOM 911 C CA . LEU A 1 114 ? -15.033 5.058 13.419 1.00 93.25 114 LEU A CA 1
ATOM 912 C C . LEU A 1 114 ? -16.361 5.224 14.176 1.00 93.25 114 LEU A C 1
ATOM 914 O O . LEU A 1 114 ? -16.401 5.015 15.394 1.00 93.25 114 LEU A O 1
ATOM 918 N N . PRO A 1 115 ? -17.460 5.573 13.486 1.00 93.81 115 PRO A N 1
ATOM 919 C CA . PRO A 1 115 ? -18.735 5.896 14.123 1.00 93.81 115 PRO A CA 1
ATOM 920 C C . PRO A 1 115 ? -19.437 4.691 14.764 1.00 93.81 115 PRO A C 1
ATOM 922 O O . PRO A 1 115 ? -20.281 4.870 15.640 1.00 93.81 115 PRO A O 1
ATOM 925 N N . ASP A 1 116 ? -19.127 3.469 14.326 1.00 95.75 116 ASP A N 1
ATOM 926 C CA . ASP A 1 116 ? -19.870 2.250 14.661 1.00 95.75 116 ASP A CA 1
ATOM 927 C C . ASP A 1 116 ? -19.066 1.198 15.449 1.00 95.75 116 ASP A C 1
ATOM 929 O O . ASP A 1 116 ? -19.664 0.296 16.039 1.00 95.75 116 ASP A O 1
ATOM 933 N N . MET A 1 117 ? -17.733 1.289 15.479 1.00 93.06 117 MET A N 1
ATOM 934 C CA . MET A 1 117 ? -16.847 0.425 16.274 1.00 93.06 117 MET A CA 1
ATOM 935 C C . MET A 1 117 ? -15.462 1.068 16.424 1.00 93.06 117 MET A C 1
ATOM 937 O O . MET A 1 117 ? -14.973 1.691 15.494 1.00 93.06 117 MET A O 1
ATOM 941 N N . ASP A 1 118 ? -14.771 0.868 17.545 1.00 90.62 118 ASP A N 1
ATOM 942 C CA . ASP A 1 118 ? -13.393 1.350 17.677 1.00 90.62 118 ASP A CA 1
ATOM 943 C C . ASP A 1 118 ? -12.423 0.587 16.748 1.00 90.62 118 ASP A C 1
ATOM 945 O O . ASP A 1 118 ? -12.524 -0.632 16.554 1.00 90.62 118 ASP A O 1
ATOM 949 N N . GLY A 1 119 ? -11.452 1.294 16.165 1.00 90.00 119 GLY A N 1
ATOM 950 C CA . GLY A 1 119 ? -10.512 0.689 15.219 1.00 90.00 119 GLY A CA 1
ATOM 951 C C . GLY A 1 119 ? -9.645 -0.444 15.789 1.00 90.00 119 GLY A C 1
ATOM 952 O O . GLY A 1 119 ? -9.417 -1.409 15.060 1.00 90.00 119 GLY A O 1
ATOM 953 N N . PRO A 1 120 ? -9.196 -0.433 17.063 1.00 93.31 120 PRO A N 1
ATOM 954 C CA . PRO A 1 120 ? -8.526 -1.591 17.664 1.00 93.31 120 PRO A CA 1
ATOM 955 C C . PRO A 1 120 ? -9.390 -2.862 17.661 1.00 93.31 120 PRO A C 1
ATOM 957 O O . PRO A 1 120 ? -8.905 -3.948 17.324 1.00 93.31 120 PRO A O 1
ATOM 960 N N . SER A 1 121 ? -10.681 -2.752 17.978 1.00 94.75 121 SER A N 1
ATOM 961 C CA . SER A 1 121 ? -11.625 -3.869 17.866 1.00 94.75 121 SER A CA 1
ATOM 962 C C . SER A 1 121 ? -11.780 -4.350 16.421 1.00 94.75 121 SER A C 1
ATOM 964 O O . SER A 1 121 ? -11.794 -5.562 16.174 1.00 94.75 121 SER A O 1
ATOM 966 N N . LEU A 1 122 ? -11.829 -3.431 15.449 1.00 95.81 122 LEU A N 1
ATOM 967 C CA . LEU A 1 122 ? -11.845 -3.784 14.026 1.00 95.81 122 LEU A CA 1
ATOM 968 C C . LEU A 1 122 ? -10.564 -4.516 13.604 1.00 95.81 122 LEU A C 1
ATOM 970 O O . LEU A 1 122 ? -10.638 -5.568 12.970 1.00 95.81 122 LEU A O 1
ATOM 974 N N . TYR A 1 123 ? -9.395 -4.014 14.002 1.00 95.31 123 TYR A N 1
ATOM 975 C CA . TYR A 1 123 ? -8.098 -4.629 13.722 1.00 95.31 123 TYR A CA 1
ATOM 976 C C . TYR A 1 123 ? -8.033 -6.075 14.231 1.00 95.31 123 TYR A C 1
ATOM 978 O O . TYR A 1 123 ? -7.620 -6.984 13.504 1.00 95.31 123 TYR A O 1
ATOM 986 N N . LYS A 1 124 ? -8.533 -6.328 15.446 1.00 94.00 124 LYS A N 1
ATOM 987 C CA . LYS A 1 124 ? -8.628 -7.685 16.006 1.00 94.00 124 LYS A CA 1
ATOM 988 C C . LYS A 1 124 ? -9.543 -8.593 15.196 1.00 94.00 124 LYS A C 1
ATOM 990 O O . LYS A 1 124 ? -9.200 -9.748 14.967 1.00 94.00 124 LYS A O 1
ATOM 995 N N . LYS A 1 125 ? -10.684 -8.093 14.713 1.00 94.31 125 LYS A N 1
ATOM 996 C CA . LYS A 1 125 ? -11.574 -8.865 13.827 1.00 94.31 125 LYS A CA 1
ATOM 997 C C . LYS A 1 125 ? -10.909 -9.185 12.486 1.00 94.31 125 LYS A C 1
ATOM 999 O O . LYS A 1 125 ? -11.017 -10.314 12.011 1.00 94.31 125 LYS A O 1
ATOM 1004 N N . ILE A 1 126 ? -10.193 -8.225 11.898 1.00 93.81 126 ILE A N 1
ATOM 1005 C CA . ILE A 1 126 ? -9.457 -8.409 10.639 1.00 93.81 126 ILE A CA 1
ATOM 1006 C C . ILE A 1 126 ? -8.391 -9.496 10.804 1.00 93.81 126 ILE A C 1
ATOM 1008 O O . ILE A 1 126 ? -8.361 -10.449 10.026 1.00 93.81 126 ILE A O 1
ATOM 1012 N N . THR A 1 127 ? -7.561 -9.399 11.840 1.00 91.25 127 THR A N 1
ATOM 1013 C CA . THR A 1 127 ? -6.474 -10.357 12.101 1.00 91.25 127 THR A CA 1
ATOM 1014 C C . THR A 1 127 ? -6.991 -11.742 12.504 1.00 91.25 127 THR A C 1
ATOM 1016 O O . THR A 1 127 ? -6.472 -12.753 12.031 1.00 91.25 127 THR A O 1
ATOM 1019 N N . ALA A 1 128 ? -8.076 -11.816 13.281 1.00 91.19 128 ALA A N 1
ATOM 1020 C CA . ALA A 1 128 ? -8.725 -13.077 13.648 1.00 91.19 128 ALA A CA 1
ATOM 1021 C C . ALA A 1 128 ? -9.382 -13.801 12.460 1.00 91.19 128 ALA A C 1
ATOM 1023 O O . ALA A 1 128 ? -9.601 -15.009 12.528 1.00 91.19 128 ALA A O 1
ATOM 1024 N N . SER A 1 129 ? -9.664 -13.105 11.351 1.00 87.31 129 SER A N 1
ATOM 1025 C CA . SER A 1 129 ? -10.243 -13.720 10.145 1.00 87.31 129 SER A CA 1
ATOM 1026 C C . SER A 1 129 ? -9.298 -14.695 9.422 1.00 87.31 129 SER A C 1
ATOM 1028 O O . SER A 1 129 ? -9.695 -15.326 8.443 1.00 87.31 129 SER A O 1
ATOM 1030 N N . GLY A 1 130 ? -8.033 -14.792 9.856 1.00 81.25 130 GLY A N 1
ATOM 1031 C CA . GLY A 1 130 ? -6.996 -15.614 9.224 1.00 81.25 130 GLY A CA 1
ATOM 1032 C C . GLY A 1 130 ? -6.451 -15.026 7.917 1.00 81.25 130 GLY A C 1
ATOM 1033 O O . GLY A 1 130 ? -5.539 -15.593 7.312 1.00 81.25 130 GLY A O 1
ATOM 1034 N N . LYS A 1 131 ? -6.977 -13.879 7.469 1.00 82.88 131 LYS A N 1
ATOM 1035 C CA . LYS A 1 131 ? -6.455 -13.130 6.324 1.00 82.88 131 LYS A CA 1
ATOM 1036 C C . LYS A 1 131 ? -5.228 -12.345 6.778 1.00 82.88 131 LYS A C 1
ATOM 1038 O O . LYS A 1 131 ? -5.346 -11.376 7.519 1.00 82.88 131 LYS A O 1
ATOM 1043 N N . ASN A 1 132 ? -4.049 -12.747 6.312 1.00 86.81 132 ASN A N 1
ATOM 1044 C CA . ASN A 1 132 ? -2.803 -12.039 6.602 1.00 86.81 132 ASN A CA 1
ATOM 1045 C C . ASN A 1 132 ? -2.654 -10.813 5.683 1.00 86.81 132 ASN A C 1
ATOM 1047 O O . ASN A 1 132 ? -1.906 -10.847 4.704 1.00 86.81 132 ASN A O 1
ATOM 1051 N N . ILE A 1 133 ? -3.453 -9.775 5.939 1.00 93.50 133 ILE A N 1
ATOM 1052 C CA . ILE A 1 133 ? -3.442 -8.520 5.181 1.00 93.50 133 ILE A CA 1
ATOM 1053 C C . ILE A 1 133 ? -2.724 -7.470 6.033 1.00 93.50 133 ILE A C 1
ATOM 1055 O O . ILE A 1 133 ? -3.144 -7.247 7.169 1.00 93.50 133 ILE A O 1
ATOM 1059 N N . PRO A 1 134 ? -1.668 -6.817 5.522 1.00 93.25 134 PRO A N 1
ATOM 1060 C CA . PRO A 1 134 ? -0.999 -5.761 6.264 1.00 93.25 134 PRO A CA 1
ATOM 1061 C C . PRO A 1 134 ? -1.951 -4.588 6.511 1.00 93.25 134 PRO A C 1
ATOM 1063 O O . PRO A 1 134 ? -2.707 -4.183 5.621 1.00 93.25 134 PRO A O 1
ATOM 1066 N N . VAL A 1 135 ? -1.894 -4.038 7.723 1.00 95.19 135 VAL A N 1
ATOM 1067 C CA . VAL A 1 135 ? -2.698 -2.885 8.142 1.00 95.19 135 VAL A CA 1
ATOM 1068 C C . VAL A 1 135 ? -1.770 -1.720 8.451 1.00 95.19 135 VAL A C 1
ATOM 1070 O O . VAL A 1 135 ? -0.798 -1.870 9.193 1.00 95.19 135 VAL A O 1
ATOM 1073 N N . VAL A 1 136 ? -2.084 -0.560 7.885 1.00 94.69 136 VAL A N 1
ATOM 1074 C CA . VAL A 1 136 ? -1.487 0.731 8.219 1.00 94.69 136 VAL A CA 1
ATOM 1075 C C . VAL A 1 136 ? -2.557 1.566 8.901 1.00 94.69 136 VAL A C 1
ATOM 1077 O O . VAL A 1 136 ? -3.642 1.765 8.358 1.00 94.69 136 VAL A O 1
ATOM 1080 N N . VAL A 1 137 ? -2.254 2.054 10.096 1.00 94.62 137 VAL A N 1
ATOM 1081 C CA . VAL A 1 137 ? -3.160 2.940 10.824 1.00 94.62 137 VAL A CA 1
ATOM 1082 C C . VAL A 1 137 ? -2.961 4.365 10.324 1.00 94.62 137 VAL A C 1
ATOM 1084 O O . VAL A 1 137 ? -1.825 4.823 10.222 1.00 94.62 137 VAL A O 1
ATOM 1087 N N . ILE A 1 138 ? -4.055 5.060 10.022 1.00 91.75 138 ILE A N 1
ATOM 1088 C CA . ILE A 1 138 ? -4.071 6.488 9.697 1.00 91.75 138 ILE A CA 1
ATOM 1089 C C . ILE A 1 138 ? -5.052 7.156 10.649 1.00 91.75 138 ILE A C 1
ATOM 1091 O O . ILE A 1 138 ? -6.251 6.970 10.501 1.00 91.75 138 ILE A O 1
ATOM 1095 N N . THR A 1 139 ? -4.579 7.943 11.611 1.00 89.25 139 THR A N 1
ATOM 1096 C CA . THR A 1 139 ? -5.473 8.485 12.642 1.00 89.25 139 THR A CA 1
ATOM 1097 C C . THR A 1 139 ? -5.104 9.893 13.086 1.00 89.25 139 THR A C 1
ATOM 1099 O O . THR A 1 139 ? -3.949 10.305 13.008 1.00 89.25 139 THR A O 1
ATOM 1102 N N . ALA A 1 140 ? -6.102 10.646 13.548 1.00 88.31 140 ALA A N 1
ATOM 1103 C CA . ALA A 1 140 ? -5.906 11.914 14.251 1.00 88.31 140 ALA A CA 1
ATOM 1104 C C . ALA A 1 140 ? -5.670 11.720 15.763 1.00 88.31 140 ALA A C 1
ATOM 1106 O O . ALA A 1 140 ? -5.410 12.693 16.469 1.00 88.31 140 ALA A O 1
ATOM 1107 N N . SER A 1 141 ? -5.772 10.484 16.271 1.00 82.12 141 SER A N 1
ATOM 1108 C CA . SER A 1 141 ? -5.540 10.189 17.685 1.00 82.12 141 SER A CA 1
ATOM 1109 C C . SER A 1 141 ? -4.102 10.513 18.093 1.00 82.12 141 SER A C 1
ATOM 1111 O O . SER A 1 141 ? -3.144 10.067 17.464 1.00 82.12 141 SER A O 1
ATOM 1113 N N . THR A 1 142 ? -3.957 11.265 19.183 1.00 82.12 142 THR A N 1
ATOM 1114 C CA . THR A 1 142 ? -2.668 11.604 19.803 1.00 82.12 142 THR A CA 1
ATOM 1115 C C . THR A 1 142 ? -2.332 10.708 20.996 1.00 82.12 142 THR A C 1
ATOM 1117 O O . THR A 1 142 ? -1.340 10.947 21.686 1.00 82.12 142 THR A O 1
ATOM 1120 N N . ASP A 1 143 ? -3.138 9.672 21.244 1.00 87.44 143 ASP A N 1
ATOM 1121 C CA . ASP A 1 143 ? -2.915 8.715 22.323 1.00 87.44 143 ASP A CA 1
ATOM 1122 C C . ASP A 1 143 ? -1.713 7.812 22.005 1.00 87.44 143 ASP A C 1
ATOM 1124 O O . ASP A 1 143 ? -1.817 6.782 21.334 1.00 87.44 143 ASP A O 1
ATOM 1128 N N . GLY A 1 144 ? -0.544 8.214 22.501 1.00 86.00 144 GLY A N 1
ATOM 1129 C CA . GLY A 1 144 ? 0.705 7.490 22.290 1.00 86.00 144 GLY A CA 1
ATOM 1130 C C . GLY A 1 144 ? 0.706 6.071 22.864 1.00 86.00 144 GLY A C 1
ATOM 1131 O O . GLY A 1 144 ? 1.382 5.205 22.303 1.00 86.00 144 GLY A O 1
ATOM 1132 N N . GLU A 1 145 ? -0.049 5.796 23.932 1.00 89.12 145 GLU A N 1
ATOM 1133 C CA . GLU A 1 145 ? -0.142 4.447 24.503 1.00 89.12 145 GLU A CA 1
ATOM 1134 C C . GLU A 1 145 ? -0.939 3.529 23.578 1.00 89.12 145 GLU A C 1
ATOM 1136 O O . GLU A 1 145 ? -0.496 2.417 23.269 1.00 89.12 145 GLU A O 1
ATOM 1141 N N . LEU A 1 146 ? -2.071 4.017 23.063 1.00 87.94 146 LEU A N 1
ATOM 1142 C CA . LEU A 1 146 ? -2.876 3.302 22.079 1.00 87.94 146 LEU A CA 1
ATOM 1143 C C . LEU A 1 146 ? -2.075 3.000 20.809 1.00 87.94 146 LEU A C 1
ATOM 1145 O O . LEU A 1 146 ? -2.063 1.860 20.343 1.00 87.94 146 LEU A O 1
ATOM 1149 N N . LEU A 1 147 ? -1.374 3.996 20.261 1.00 89.00 147 LEU A N 1
ATOM 1150 C CA . LEU A 1 147 ? -0.562 3.817 19.056 1.00 89.00 147 LEU A CA 1
ATOM 1151 C C . LEU A 1 147 ? 0.574 2.813 19.283 1.00 89.00 147 LEU A C 1
ATOM 1153 O O . LEU A 1 147 ? 0.784 1.923 18.457 1.00 89.00 147 LEU A O 1
ATOM 1157 N N . SER A 1 148 ? 1.259 2.903 20.425 1.00 89.75 148 SER A N 1
ATOM 1158 C CA . SER A 1 148 ? 2.314 1.954 20.799 1.00 89.75 148 SER A CA 1
ATOM 1159 C C . SER A 1 148 ? 1.768 0.532 20.897 1.00 89.75 148 SER A C 1
ATOM 1161 O O . SER A 1 148 ? 2.379 -0.411 20.392 1.00 89.75 148 SER A O 1
ATOM 1163 N N . LYS A 1 149 ? 0.576 0.365 21.478 1.00 90.00 149 LYS A N 1
ATOM 1164 C CA . LYS A 1 149 ? -0.104 -0.929 21.551 1.00 90.00 149 LYS A CA 1
ATOM 1165 C C . LYS A 1 149 ? -0.420 -1.491 20.167 1.00 90.00 149 LYS A C 1
ATOM 1167 O O . LYS A 1 149 ? -0.140 -2.660 19.932 1.00 90.00 149 LYS A O 1
ATOM 1172 N N . MET A 1 150 ? -0.940 -0.683 19.243 1.00 91.69 150 MET A N 1
ATOM 1173 C CA . MET A 1 150 ? -1.231 -1.130 17.872 1.00 91.69 150 MET A CA 1
ATOM 1174 C C . MET A 1 150 ? 0.033 -1.612 17.147 1.00 91.69 150 MET A C 1
ATOM 1176 O O . MET A 1 150 ? 0.005 -2.642 16.471 1.00 91.69 150 MET A O 1
ATOM 1180 N N . VAL A 1 151 ? 1.162 -0.917 17.331 1.00 89.88 151 VAL A N 1
ATOM 1181 C CA . VAL A 1 151 ? 2.465 -1.348 16.797 1.00 89.88 151 VAL A CA 1
ATOM 1182 C C . VAL A 1 151 ? 2.883 -2.693 17.399 1.00 89.88 151 VAL A C 1
ATOM 1184 O O . VAL A 1 151 ? 3.270 -3.599 16.663 1.00 89.88 151 VAL A O 1
ATOM 1187 N N . HIS A 1 152 ? 2.750 -2.870 18.717 1.00 89.81 152 HIS A N 1
ATOM 1188 C CA . HIS A 1 152 ? 3.027 -4.151 19.378 1.00 89.81 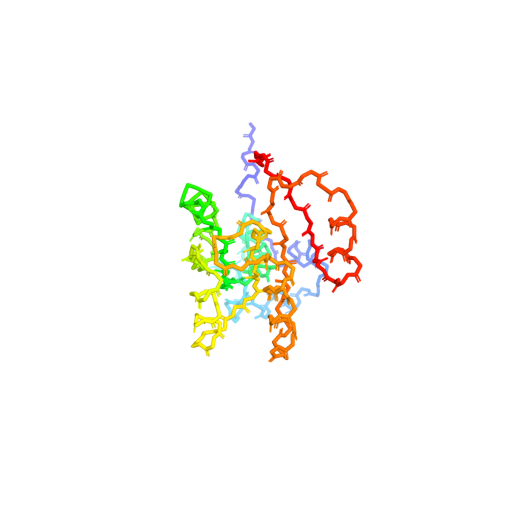152 HIS A CA 1
ATOM 1189 C C . HIS A 1 152 ? 2.089 -5.285 18.930 1.00 89.81 152 HIS A C 1
ATOM 1191 O O . HIS A 1 152 ? 2.516 -6.437 18.881 1.00 89.81 152 HIS A O 1
ATOM 1197 N N . GLU A 1 153 ? 0.839 -4.976 18.578 1.00 88.06 153 GLU A N 1
ATOM 1198 C CA . GLU A 1 153 ? -0.139 -5.932 18.040 1.00 88.06 153 GLU A CA 1
ATOM 1199 C C . GLU A 1 153 ? 0.093 -6.264 16.545 1.00 88.06 153 GLU A C 1
ATOM 1201 O O . GLU A 1 153 ? -0.615 -7.104 15.986 1.00 88.06 153 GLU A O 1
ATOM 1206 N N . GLY A 1 154 ? 1.096 -5.661 15.894 1.00 86.94 154 GLY A N 1
ATOM 1207 C CA . GLY A 1 154 ? 1.557 -6.043 14.553 1.00 86.94 154 GLY A CA 1
ATOM 1208 C C . GLY A 1 154 ? 1.111 -5.134 13.406 1.00 86.94 154 GLY A C 1
ATOM 1209 O O . GLY A 1 154 ? 1.273 -5.511 12.244 1.00 86.94 154 GLY A O 1
ATOM 1210 N N . VAL A 1 155 ? 0.578 -3.941 13.696 1.00 88.06 155 VAL A N 1
ATOM 1211 C CA . VAL A 1 155 ? 0.345 -2.914 12.669 1.00 88.06 155 VAL A CA 1
ATOM 1212 C C . VAL A 1 155 ? 1.663 -2.576 11.972 1.00 88.06 155 VAL A C 1
ATOM 1214 O O . VAL A 1 155 ? 2.695 -2.385 12.613 1.00 88.06 155 VAL A O 1
ATOM 1217 N N . GLN A 1 156 ? 1.630 -2.474 10.643 1.00 87.19 156 GLN A N 1
ATOM 1218 C CA . GLN A 1 156 ? 2.840 -2.291 9.846 1.00 87.19 156 GLN A CA 1
ATOM 1219 C C . GLN A 1 156 ? 3.421 -0.883 9.983 1.00 87.19 156 GLN A C 1
ATOM 1221 O O . GLN A 1 156 ? 4.638 -0.701 9.957 1.00 87.19 156 GLN A O 1
ATOM 1226 N N . PHE A 1 157 ? 2.547 0.117 10.087 1.00 88.62 157 PHE A N 1
ATOM 1227 C CA . PHE A 1 157 ? 2.934 1.512 10.218 1.00 88.62 157 PHE A CA 1
ATOM 1228 C C . PHE A 1 157 ? 1.780 2.345 10.794 1.00 88.62 157 PHE A C 1
ATOM 1230 O O . PHE A 1 157 ? 0.613 2.010 10.587 1.00 88.62 157 PHE A O 1
ATOM 1237 N N . VAL A 1 158 ? 2.108 3.442 11.479 1.00 89.88 158 VAL A N 1
ATOM 1238 C CA . VAL A 1 158 ? 1.145 4.423 12.001 1.00 89.88 158 VAL A CA 1
ATOM 1239 C C . VAL A 1 158 ? 1.436 5.789 11.378 1.00 89.88 158 VAL A C 1
ATOM 1241 O O . VAL A 1 158 ? 2.530 6.325 11.540 1.00 89.88 158 VAL A O 1
ATOM 1244 N N . LEU A 1 159 ? 0.458 6.351 10.670 1.00 87.88 159 LEU A N 1
ATOM 1245 C CA . LEU A 1 159 ? 0.472 7.703 10.114 1.00 87.88 159 LEU A CA 1
ATOM 1246 C C . LEU A 1 159 ? -0.459 8.602 10.927 1.00 87.88 159 LEU A C 1
ATOM 1248 O O . LEU A 1 159 ? -1.629 8.277 11.130 1.00 87.88 159 LEU A O 1
ATOM 1252 N N . ASN A 1 160 ? 0.048 9.766 11.324 1.00 87.50 160 ASN A N 1
ATOM 1253 C CA . ASN A 1 160 ? -0.769 10.788 11.966 1.00 87.50 160 ASN A CA 1
ATOM 1254 C C . ASN A 1 160 ? -1.415 11.691 10.910 1.00 87.50 160 ASN A C 1
ATOM 1256 O O . ASN A 1 160 ? -0.753 12.137 9.971 1.00 87.50 160 ASN A O 1
ATOM 1260 N N . LYS A 1 161 ? -2.706 11.981 11.081 1.00 84.62 161 LYS A N 1
ATOM 1261 C CA . LYS A 1 161 ? -3.417 13.032 10.345 1.00 84.62 161 LYS A CA 1
ATOM 1262 C C . LYS A 1 161 ? -3.062 14.409 10.954 1.00 84.62 161 LYS A C 1
ATOM 1264 O O . LYS A 1 161 ? -2.984 14.508 12.178 1.00 84.62 161 LYS A O 1
ATOM 1269 N N . PRO A 1 162 ? -2.906 15.480 10.152 1.00 79.31 162 PRO A N 1
ATOM 1270 C CA . PRO A 1 162 ? -2.881 15.492 8.691 1.00 79.31 162 PRO A CA 1
ATOM 1271 C C . PRO A 1 162 ? -1.538 14.983 8.141 1.00 79.31 162 PRO A C 1
ATOM 1273 O O . PRO A 1 162 ? -0.478 15.261 8.695 1.00 79.31 162 PRO A O 1
ATOM 1276 N N . PHE A 1 163 ? -1.591 14.282 7.011 1.00 70.94 163 PHE A N 1
ATOM 1277 C CA . PHE A 1 163 ? -0.420 13.860 6.240 1.00 70.94 163 PHE A CA 1
ATOM 1278 C C . PHE A 1 163 ? -0.348 14.690 4.949 1.00 70.94 163 PHE A C 1
ATOM 1280 O O . PHE A 1 163 ? -1.381 14.992 4.352 1.00 70.94 163 PHE A O 1
ATOM 1287 N N . THR A 1 164 ? 0.859 15.123 4.570 1.00 53.66 164 THR A N 1
ATOM 1288 C CA . THR A 1 164 ? 1.116 15.996 3.404 1.00 53.66 164 THR A CA 1
ATOM 1289 C C . THR A 1 164 ? 1.845 15.237 2.308 1.00 53.66 164 THR A C 1
ATOM 1291 O O . THR A 1 164 ? 2.695 14.389 2.663 1.00 53.66 164 THR A O 1
#

Radius of gyration: 22.12 Å; chains: 1; bounding box: 46×35×62 Å

pLDDT: mean 89.96, std 10.44, range [37.56, 97.94]

Sequence (164 aa):
MVNASNEIWTVNEVAEYLRMNPMTIYRLAQQGRIPASKVLGCWRFKRQEIESWLTAQQFQPSKILVIDDDPFIGSTIKNALSKKHTVVTVETAHEAISVLEGQKFNLIYLDLSLPDMDGPSLYKKITASGKNIPVVVITASTDGELLSKMVHEGVQFVLNKPFT